Protein AF-A0AAW8UQE6-F1 (afdb_monomer)

Mean predicted aligned error: 8.72 Å

Radius of gyration: 17.87 Å; Cα contacts (8 Å, |Δi|>4): 117; chains: 1; bounding box: 33×36×48 Å

Foldseek 3Di:
DDPDDDDDDDDDPPPCPVVLADQDWPPDKDWDKDKDWDWDQDPVRDIDIFIKIKIFIATRHPRDGPDMFIDSDPDVVRVVVD

pLDDT: mean 83.44, std 10.79, range [52.47, 93.44]

Organism: Enterococcus casseliflavus (NCBI:txid37734)

Secondary structure (DSSP, 8-state):
--------S-PPP-SSTT----SSTTS-EEE--EEEEEEEE-TTS-EEEEEEEEEEEEETTT--EEEEEEESS--HHHHHT-

Structure (mmCIF, N/CA/C/O backbone):
data_AF-A0AAW8UQE6-F1
#
_entry.id   AF-A0AAW8UQE6-F1
#
loop_
_atom_site.group_PDB
_atom_site.id
_atom_site.type_symbol
_atom_site.label_atom_id
_atom_site.label_alt_id
_atom_site.label_comp_id
_atom_site.label_asym_id
_atom_site.label_entity_id
_atom_site.label_seq_id
_atom_site.pdbx_PDB_ins_code
_atom_site.Cartn_x
_atom_site.Cartn_y
_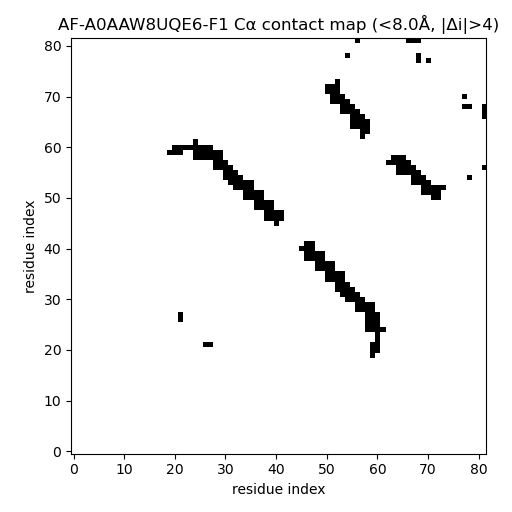atom_site.Cartn_z
_atom_site.occup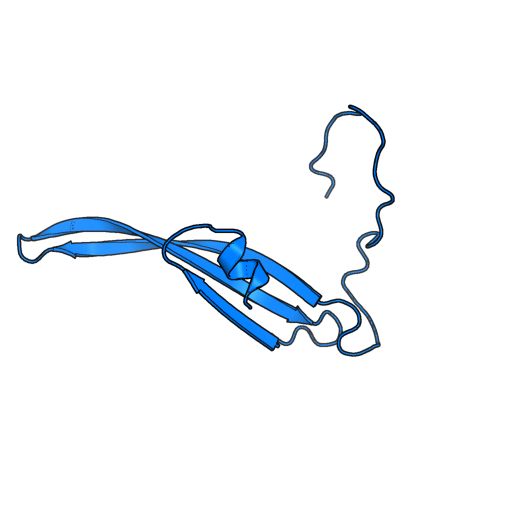ancy
_atom_site.B_iso_or_equiv
_atom_site.auth_seq_id
_atom_site.auth_comp_id
_atom_site.auth_asym_id
_atom_site.auth_atom_id
_atom_site.pdbx_PDB_model_num
ATOM 1 N N . TYR A 1 1 ? -6.390 9.797 -16.097 1.00 54.94 1 TYR A N 1
ATOM 2 C CA . TYR A 1 1 ? -6.686 10.456 -14.827 1.00 54.94 1 TYR A CA 1
ATOM 3 C C . TYR A 1 1 ? -5.515 11.358 -14.483 1.00 54.94 1 TYR A C 1
ATOM 5 O O . TYR A 1 1 ? -4.386 10.882 -14.495 1.00 54.94 1 TYR A O 1
ATOM 13 N N . ASN A 1 2 ? -5.765 12.652 -14.309 1.00 52.47 2 ASN A N 1
ATOM 14 C CA . ASN A 1 2 ? -4.794 13.629 -13.825 1.00 52.47 2 ASN A CA 1
ATOM 15 C C . ASN A 1 2 ? -5.507 14.391 -12.703 1.00 52.47 2 ASN A C 1
ATOM 17 O O . ASN A 1 2 ? -6.419 15.162 -12.988 1.00 52.47 2 ASN A O 1
ATOM 21 N N . SER A 1 3 ? -5.175 14.091 -11.448 1.00 60.72 3 SER A N 1
ATOM 22 C CA . SER A 1 3 ? -5.810 14.695 -10.268 1.00 60.72 3 SER A CA 1
ATOM 23 C C . SER A 1 3 ? -5.263 16.086 -9.939 1.00 60.72 3 SER A C 1
ATOM 25 O O . SER A 1 3 ? -5.809 16.768 -9.075 1.00 60.72 3 SER A O 1
ATOM 27 N N . TYR A 1 4 ? -4.200 16.528 -10.616 1.00 65.62 4 TYR A N 1
ATOM 28 C CA . TYR A 1 4 ? -3.501 17.76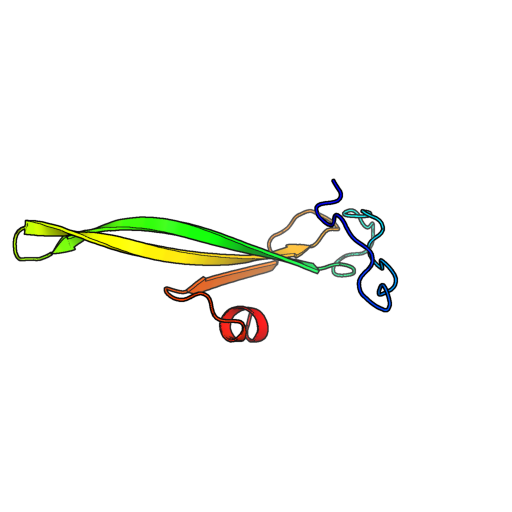7 -10.300 1.00 65.62 4 TYR A CA 1
ATOM 29 C C . TYR A 1 4 ? -3.931 18.913 -11.229 1.00 65.62 4 TYR A C 1
ATOM 31 O O . TYR A 1 4 ? -3.894 18.793 -12.454 1.00 65.62 4 TYR A O 1
ATOM 39 N N . ARG A 1 5 ? -4.366 20.029 -10.627 1.00 58.28 5 ARG A N 1
ATOM 40 C CA . ARG A 1 5 ? -5.086 21.142 -11.280 1.00 58.28 5 ARG A CA 1
ATOM 41 C C . ARG A 1 5 ? -4.320 22.477 -11.311 1.00 58.28 5 ARG A C 1
ATOM 43 O O . ARG A 1 5 ? -4.935 23.522 -11.479 1.00 58.28 5 ARG A O 1
ATOM 50 N N . GLY A 1 6 ? -2.998 22.476 -11.147 1.00 68.38 6 GLY A N 1
ATOM 51 C CA . GLY A 1 6 ? -2.206 23.714 -11.119 1.00 68.38 6 GLY A CA 1
ATOM 52 C C . GLY A 1 6 ? -0.768 23.515 -11.579 1.00 68.38 6 GLY A C 1
ATOM 53 O O . GLY A 1 6 ? -0.376 22.410 -11.921 1.00 68.38 6 GLY A O 1
ATOM 54 N N . LYS A 1 7 ? 0.026 24.586 -11.616 1.00 62.38 7 LYS A N 1
ATOM 55 C CA . LYS A 1 7 ? 1.473 24.530 -11.865 1.00 62.38 7 LYS A CA 1
ATOM 56 C C . LYS A 1 7 ? 2.155 25.354 -10.777 1.00 62.38 7 LYS A C 1
ATOM 58 O O . LYS A 1 7 ? 2.461 26.521 -10.983 1.00 62.38 7 LYS A O 1
ATOM 63 N N . VAL A 1 8 ? 2.312 24.772 -9.590 1.00 60.78 8 VAL A N 1
ATOM 64 C CA . VAL A 1 8 ? 3.085 25.388 -8.501 1.00 60.78 8 VAL A CA 1
ATOM 65 C C . VAL A 1 8 ? 4.425 24.652 -8.427 1.00 60.78 8 VAL A C 1
ATOM 67 O O . VAL A 1 8 ? 4.485 23.530 -7.936 1.00 60.78 8 VAL A O 1
ATOM 70 N N . GLY A 1 9 ? 5.487 25.261 -8.970 1.00 70.44 9 GLY A N 1
ATOM 71 C CA . GLY A 1 9 ? 6.869 24.760 -8.889 1.00 70.44 9 GLY A CA 1
ATOM 72 C C . GLY A 1 9 ? 7.352 23.851 -10.035 1.00 70.44 9 GLY A C 1
ATOM 73 O O . GLY A 1 9 ? 6.700 23.694 -11.071 1.00 70.44 9 GLY A O 1
ATOM 74 N N . THR A 1 10 ? 8.549 23.277 -9.855 1.00 74.44 10 THR A N 1
ATOM 75 C CA . THR A 1 10 ? 9.200 22.361 -10.809 1.00 74.44 10 THR A CA 1
ATOM 76 C C . THR A 1 10 ? 8.492 21.009 -10.816 1.00 74.44 10 THR A C 1
ATOM 78 O O . THR A 1 10 ? 8.529 20.267 -9.838 1.00 74.44 10 THR A O 1
ATOM 81 N N . VAL A 1 11 ? 7.868 20.662 -11.941 1.00 72.69 11 VAL A N 1
ATOM 82 C CA . VAL A 1 11 ? 7.198 19.368 -12.119 1.00 72.69 11 VAL A CA 1
ATOM 83 C C . VAL A 1 11 ? 8.254 18.278 -12.303 1.00 72.69 11 VAL A C 1
ATOM 85 O O . VAL A 1 11 ? 9.007 18.291 -13.279 1.00 72.69 11 VAL A O 1
ATOM 88 N N . ALA A 1 12 ? 8.312 17.320 -11.376 1.00 76.44 12 ALA A N 1
ATOM 89 C CA . ALA A 1 12 ? 9.160 16.141 -11.523 1.00 76.44 12 ALA A CA 1
ATOM 90 C C . ALA A 1 12 ? 8.790 15.369 -12.803 1.00 76.44 12 ALA A C 1
ATOM 92 O O . ALA A 1 12 ? 7.614 15.243 -13.155 1.00 76.44 12 ALA A O 1
ATOM 93 N N . 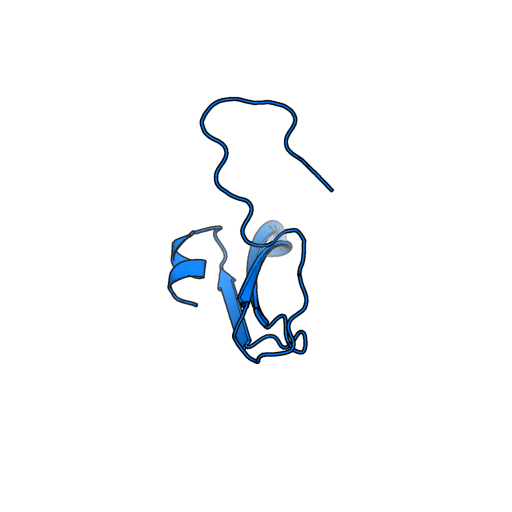LYS A 1 13 ? 9.793 14.829 -13.508 1.00 78.50 13 LYS A N 1
ATOM 94 C CA . LYS A 1 13 ? 9.552 14.027 -14.717 1.00 78.50 13 LYS A CA 1
ATOM 95 C C . LYS A 1 13 ? 8.662 12.834 -14.360 1.00 78.50 13 LYS A C 1
ATOM 97 O O . LYS A 1 13 ? 9.027 12.026 -13.508 1.00 78.50 13 LYS A O 1
ATOM 102 N N . ASN A 1 14 ? 7.522 12.703 -15.035 1.00 79.75 14 ASN A N 1
ATOM 103 C CA . ASN A 1 14 ? 6.639 11.550 -14.886 1.00 79.75 14 ASN A CA 1
ATOM 104 C C . ASN A 1 14 ? 7.384 10.293 -15.353 1.00 79.75 14 ASN A C 1
ATOM 106 O O . ASN A 1 14 ? 7.530 10.080 -16.545 1.00 79.75 14 ASN A O 1
ATOM 110 N N . ARG A 1 15 ? 7.898 9.462 -14.446 1.00 79.56 15 ARG A N 1
ATOM 111 C CA . ARG A 1 15 ? 8.676 8.272 -14.839 1.00 79.56 15 ARG A CA 1
ATOM 112 C C . ARG A 1 15 ? 7.784 7.148 -15.373 1.00 79.56 15 ARG A C 1
ATOM 114 O O . ARG A 1 15 ? 8.179 6.426 -16.290 1.00 79.56 15 ARG A O 1
ATOM 121 N N . ILE A 1 16 ? 6.559 7.042 -14.859 1.00 80.31 16 ILE A N 1
ATOM 122 C CA . ILE A 1 16 ? 5.650 5.933 -15.167 1.00 80.31 16 ILE A CA 1
ATOM 123 C C . ILE A 1 16 ? 4.926 6.138 -16.502 1.00 80.31 16 ILE A C 1
ATOM 125 O O . ILE A 1 16 ? 4.733 5.166 -17.224 1.00 80.31 16 ILE A O 1
ATOM 129 N N . HIS A 1 17 ? 4.550 7.367 -16.877 1.00 84.75 17 HIS A N 1
ATOM 130 C CA . HIS A 1 17 ? 3.768 7.657 -18.096 1.00 84.75 17 HIS A CA 1
ATOM 131 C C . HIS A 1 17 ? 2.521 6.761 -18.249 1.00 84.75 17 HIS A C 1
ATOM 133 O O . HIS A 1 17 ? 2.154 6.382 -19.357 1.00 84.75 17 HIS A O 1
ATOM 139 N N . ARG A 1 18 ? 1.886 6.382 -17.129 1.00 81.88 18 ARG A N 1
ATOM 140 C CA . ARG A 1 18 ? 0.763 5.422 -17.087 1.00 81.88 18 ARG A CA 1
ATOM 141 C C . ARG A 1 18 ? 1.082 4.042 -17.696 1.00 81.88 18 ARG A C 1
ATOM 143 O O . ARG A 1 18 ? 0.172 3.311 -18.068 1.00 81.88 18 ARG A O 1
ATOM 150 N N . ARG A 1 19 ? 2.364 3.667 -17.781 1.00 86.25 19 ARG A N 1
ATOM 151 C CA . ARG A 1 19 ? 2.822 2.329 -18.178 1.00 86.25 19 ARG A CA 1
ATOM 152 C C . ARG A 1 19 ? 2.840 1.406 -16.963 1.00 86.25 19 ARG A C 1
ATOM 154 O O . ARG A 1 19 ? 3.907 1.154 -16.397 1.00 86.25 19 ARG A O 1
ATOM 161 N N . PHE A 1 20 ? 1.658 0.928 -16.592 1.00 83.81 20 PHE A N 1
ATOM 162 C CA . PHE A 1 20 ? 1.430 0.008 -15.470 1.00 83.81 20 PHE A CA 1
ATOM 163 C C . PHE A 1 20 ? 1.689 -1.460 -15.808 1.00 83.81 20 PHE A C 1
ATOM 165 O O . PHE A 1 20 ? 1.455 -2.323 -14.985 1.00 83.81 20 PHE A O 1
ATOM 172 N N . TYR A 1 21 ? 2.166 -1.740 -17.017 1.00 86.94 21 TYR A N 1
ATOM 173 C CA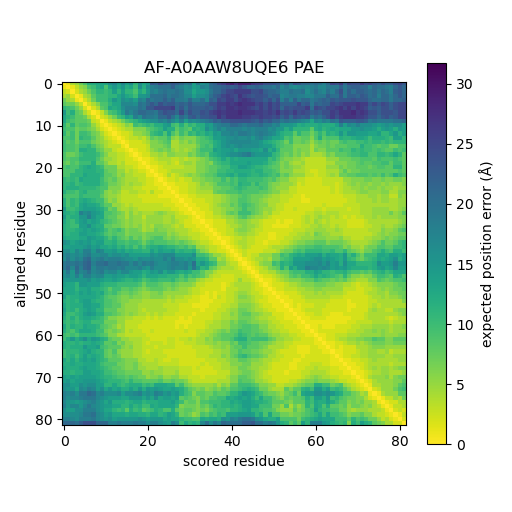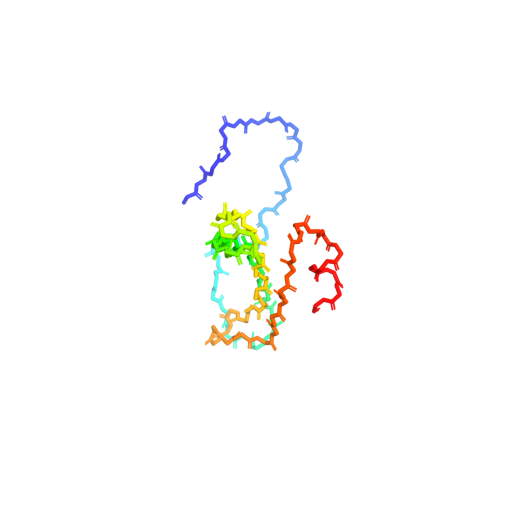 . TYR A 1 21 ? 2.568 -3.072 -17.439 1.00 86.94 21 TYR A CA 1
ATOM 174 C C . TYR A 1 21 ? 4.064 -3.082 -17.764 1.00 86.94 21 TYR A C 1
ATOM 176 O O . TYR A 1 21 ? 4.650 -2.057 -18.165 1.00 86.94 21 TYR A O 1
ATOM 184 N N . THR A 1 22 ? 4.696 -4.228 -17.554 1.00 87.38 22 THR A N 1
ATOM 185 C CA . THR A 1 22 ? 6.062 -4.520 -17.981 1.00 87.38 22 THR A CA 1
ATOM 186 C C . THR A 1 22 ? 6.186 -5.996 -18.345 1.00 87.38 22 THR A C 1
ATOM 188 O O . THR A 1 22 ? 5.445 -6.811 -17.829 1.00 87.38 22 THR A O 1
ATOM 191 N N . ASN A 1 23 ? 7.124 -6.333 -19.229 1.00 89.81 23 ASN A N 1
ATOM 192 C CA . ASN A 1 23 ? 7.469 -7.717 -19.567 1.00 89.81 23 ASN A CA 1
ATOM 193 C C . ASN A 1 23 ? 8.643 -8.252 -18.726 1.00 89.81 23 ASN A C 1
ATOM 195 O O . ASN A 1 23 ? 9.114 -9.357 -18.972 1.00 89.81 23 ASN A O 1
ATOM 199 N N . ILE A 1 24 ? 9.169 -7.450 -17.795 1.00 91.50 24 ILE A N 1
ATOM 200 C CA . ILE A 1 24 ? 10.318 -7.805 -16.961 1.00 91.50 24 ILE A CA 1
ATOM 201 C C . ILE A 1 24 ? 9.839 -7.912 -15.516 1.00 91.50 24 ILE A C 1
ATOM 203 O O . ILE A 1 24 ? 9.401 -6.914 -14.939 1.00 91.50 24 ILE A O 1
ATOM 207 N N . CYS A 1 25 ? 9.960 -9.114 -14.954 1.00 89.44 25 CYS A N 1
ATOM 208 C CA . CYS A 1 25 ? 9.653 -9.414 -13.558 1.00 89.44 25 CYS A CA 1
ATOM 209 C C . CYS A 1 25 ? 10.397 -8.461 -12.604 1.00 89.44 25 CYS A C 1
ATOM 211 O O . CYS A 1 25 ? 11.561 -8.122 -12.840 1.00 89.44 25 CYS A O 1
ATOM 213 N N . HIS A 1 26 ? 9.708 -7.995 -11.561 1.00 88.31 26 HIS A N 1
ATOM 214 C CA . HIS A 1 26 ? 10.192 -7.070 -10.527 1.00 88.31 26 HIS A CA 1
ATOM 215 C C . HIS A 1 26 ? 10.715 -5.711 -11.034 1.00 88.31 26 HIS A C 1
ATOM 217 O O . HIS A 1 26 ? 11.313 -4.948 -10.275 1.00 88.31 26 HIS A O 1
ATOM 223 N N . GLN A 1 27 ? 10.495 -5.349 -12.304 1.00 90.88 27 GLN A N 1
ATOM 224 C CA . GLN A 1 27 ? 10.970 -4.064 -12.829 1.00 90.88 27 GLN A CA 1
ATOM 225 C C . GLN A 1 27 ? 10.190 -2.879 -12.244 1.00 90.88 27 GLN A C 1
ATOM 227 O O . GLN A 1 27 ? 10.712 -1.764 -12.145 1.00 90.88 27 GLN A O 1
ATOM 232 N N . LYS A 1 28 ? 8.914 -3.090 -11.920 1.00 91.56 28 LYS A N 1
ATOM 233 C CA . LYS A 1 28 ? 8.033 -2.054 -11.389 1.00 91.56 28 LYS A CA 1
ATOM 234 C C . LYS A 1 28 ? 7.164 -2.665 -10.306 1.00 91.56 28 LYS A C 1
ATOM 236 O O . LYS A 1 28 ? 6.209 -3.371 -10.610 1.00 91.56 28 LYS A O 1
ATOM 241 N N . ILE A 1 29 ? 7.493 -2.331 -9.068 1.00 91.31 29 ILE A N 1
ATOM 242 C CA . ILE A 1 29 ? 6.694 -2.690 -7.906 1.00 91.31 29 ILE A CA 1
ATOM 243 C C . ILE A 1 29 ? 5.887 -1.460 -7.512 1.00 91.31 29 ILE A C 1
ATOM 245 O O . ILE A 1 29 ? 6.416 -0.345 -7.464 1.00 91.31 29 ILE A O 1
ATOM 249 N N . THR A 1 30 ? 4.599 -1.658 -7.279 1.00 89.75 30 THR A N 1
ATOM 250 C CA . THR A 1 30 ? 3.701 -0.622 -6.779 1.00 89.75 30 THR A CA 1
ATOM 251 C C . THR A 1 30 ? 3.204 -1.000 -5.399 1.00 89.75 30 THR A C 1
ATOM 253 O O . THR A 1 30 ? 3.064 -2.176 -5.083 1.00 89.75 30 THR A O 1
ATOM 256 N N . THR A 1 31 ? 2.892 0.011 -4.601 1.00 90.44 31 THR A N 1
ATOM 257 C CA . THR A 1 31 ? 2.152 -0.150 -3.354 1.00 90.44 31 THR A CA 1
ATOM 258 C C . THR A 1 31 ? 1.001 0.845 -3.327 1.00 90.44 31 THR A C 1
ATOM 260 O O . THR A 1 31 ? 1.099 1.911 -3.945 1.00 90.44 31 THR A O 1
ATOM 263 N N . ASP A 1 32 ? -0.100 0.472 -2.687 1.00 87.62 32 ASP A N 1
ATOM 264 C CA . ASP A 1 32 ? -1.272 1.327 -2.502 1.00 87.62 32 ASP A CA 1
ATOM 265 C C . ASP A 1 32 ? -1.810 1.169 -1.079 1.00 87.62 32 ASP A C 1
ATOM 267 O O . ASP A 1 32 ? -1.938 0.054 -0.591 1.00 87.62 32 ASP A O 1
ATOM 271 N N . THR A 1 33 ? -2.153 2.266 -0.410 1.00 87.56 33 THR A N 1
ATOM 272 C CA . THR A 1 33 ? -2.639 2.215 0.976 1.00 87.56 33 THR A CA 1
ATOM 273 C C . THR A 1 33 ? -4.162 2.190 0.999 1.00 87.56 33 THR A C 1
ATOM 275 O O . THR A 1 33 ? -4.819 3.204 0.756 1.00 87.56 33 THR A O 1
ATOM 278 N N . THR A 1 34 ? -4.742 1.043 1.357 1.00 89.94 34 THR A N 1
ATOM 279 C CA . THR A 1 34 ? -6.197 0.871 1.493 1.00 89.94 34 THR A CA 1
ATOM 280 C C . THR A 1 34 ? -6.633 0.977 2.960 1.00 89.94 34 THR A C 1
ATOM 282 O O . THR A 1 34 ? -6.208 0.178 3.790 1.00 89.94 34 THR A O 1
ATOM 285 N N . GLU A 1 35 ? -7.509 1.938 3.293 1.00 92.69 35 GLU A N 1
ATOM 286 C CA . GLU A 1 35 ? -8.138 2.058 4.625 1.00 92.69 35 GLU A CA 1
ATOM 287 C C . GLU A 1 35 ? -9.423 1.212 4.699 1.00 92.69 35 GLU A C 1
ATOM 289 O O . GLU A 1 35 ? -10.402 1.483 4.003 1.00 92.69 35 GLU A O 1
ATOM 294 N N . PHE A 1 36 ? -9.458 0.245 5.612 1.00 92.19 36 PHE A N 1
ATOM 295 C CA . PHE A 1 36 ? -10.647 -0.492 6.027 1.00 92.19 36 PHE A CA 1
ATOM 296 C C . PHE A 1 36 ? -11.176 0.048 7.356 1.00 92.19 36 PHE A C 1
ATOM 298 O O . PHE A 1 36 ? -10.418 0.322 8.288 1.00 92.19 36 PHE A O 1
ATOM 305 N N . LYS A 1 37 ? -12.499 0.159 7.473 1.00 92.69 37 LYS A N 1
ATOM 306 C CA . LYS A 1 37 ? -13.182 0.493 8.729 1.00 92.69 37 LYS A CA 1
ATOM 307 C C . LYS A 1 37 ? -13.903 -0.744 9.234 1.00 92.69 37 LYS A C 1
ATOM 309 O O . LYS A 1 37 ? -14.634 -1.369 8.471 1.00 92.69 37 LYS A O 1
ATOM 314 N N . TYR A 1 38 ? -13.713 -1.075 10.504 1.00 90.81 38 TYR A N 1
ATOM 315 C CA . TYR A 1 38 ? -14.399 -2.191 11.146 1.00 90.81 38 TYR A CA 1
ATOM 316 C C . TYR A 1 38 ? -14.980 -1.764 12.490 1.00 90.81 38 TYR A C 1
ATOM 318 O O . TYR A 1 38 ? -14.558 -0.768 13.080 1.00 90.81 38 TYR A O 1
ATOM 326 N N . TYR A 1 39 ? -15.984 -2.502 12.948 1.00 92.69 39 TYR A N 1
ATOM 327 C CA . TYR A 1 39 ? -16.682 -2.233 14.196 1.00 92.69 39 TYR A CA 1
ATOM 328 C C . TYR A 1 39 ? -16.438 -3.390 15.155 1.00 92.69 39 TYR A C 1
ATOM 330 O O . TYR A 1 39 ? -16.599 -4.549 14.784 1.00 92.69 39 TYR A O 1
ATOM 338 N N . GLU A 1 40 ? -16.048 -3.067 16.380 1.00 91.25 40 GLU A N 1
ATOM 339 C CA . GLU A 1 40 ? -15.807 -4.034 17.445 1.00 91.25 40 GLU A CA 1
ATOM 340 C C . GLU A 1 40 ? -16.706 -3.696 18.635 1.00 91.25 40 GLU A C 1
ATOM 342 O O . GLU A 1 40 ? -16.896 -2.522 18.958 1.00 91.25 40 GLU A O 1
ATOM 347 N N . VAL A 1 41 ? -17.287 -4.713 19.268 1.00 91.00 41 VAL A N 1
ATOM 348 C CA . VAL A 1 41 ? -18.119 -4.542 20.463 1.00 91.00 41 VAL A CA 1
ATOM 349 C C . VAL A 1 41 ? -17.232 -4.742 21.686 1.00 91.00 41 VAL A C 1
ATOM 351 O O . VAL A 1 41 ? -16.632 -5.802 21.841 1.00 91.00 41 VAL A O 1
ATOM 354 N N . ASP A 1 42 ? -17.129 -3.726 22.541 1.00 85.06 42 ASP A N 1
ATOM 355 C CA . ASP A 1 42 ? -16.396 -3.845 23.804 1.00 85.06 42 ASP A CA 1
ATOM 356 C C . ASP A 1 42 ? -17.140 -4.788 24.770 1.00 85.06 42 ASP A C 1
ATOM 358 O O . ASP A 1 42 ? -18.345 -5.006 24.657 1.00 85.06 42 ASP A O 1
ATOM 362 N N . THR A 1 43 ? -16.441 -5.286 25.785 1.00 84.69 43 THR A N 1
ATOM 363 C CA . THR A 1 43 ? -16.977 -6.085 26.905 1.00 84.69 43 THR A CA 1
ATOM 364 C C . THR A 1 43 ? -18.172 -5.442 27.622 1.00 84.69 43 THR A C 1
ATOM 366 O O . THR A 1 43 ? -18.954 -6.131 28.270 1.00 84.69 43 THR A O 1
ATOM 369 N N . THR A 1 44 ? -18.346 -4.127 27.472 1.00 87.31 44 THR A N 1
ATOM 370 C CA . THR A 1 44 ? -19.459 -3.329 28.009 1.00 87.31 44 THR A CA 1
ATOM 371 C C . THR A 1 44 ? -20.648 -3.182 27.046 1.00 87.31 44 THR A C 1
ATOM 373 O O . THR A 1 44 ? -21.620 -2.507 27.377 1.00 87.31 44 THR A O 1
ATOM 376 N N . GLY A 1 45 ? -20.593 -3.788 25.854 1.00 88.56 45 GLY A N 1
ATOM 377 C CA . GLY A 1 45 ? -21.644 -3.730 24.830 1.00 88.56 45 GLY A CA 1
ATOM 378 C C . GLY A 1 45 ? -21.594 -2.497 23.917 1.00 88.56 45 GLY A C 1
ATOM 379 O O . GLY A 1 45 ? -22.471 -2.319 23.074 1.00 88.56 45 GLY A O 1
ATOM 380 N N . VAL A 1 46 ? -20.579 -1.639 24.053 1.00 91.44 46 VAL A N 1
ATOM 381 C CA . VAL A 1 46 ? -20.421 -0.430 23.229 1.00 91.44 46 VAL A CA 1
ATOM 382 C C . VAL A 1 46 ? -19.724 -0.762 21.909 1.00 91.44 46 VAL A C 1
ATOM 384 O O . VAL A 1 46 ? -18.623 -1.311 21.907 1.00 91.44 46 VAL A O 1
ATOM 387 N N . VAL A 1 47 ? -20.325 -0.370 20.782 1.00 90.19 47 VAL A N 1
ATOM 388 C CA . VAL A 1 47 ? -19.722 -0.502 19.445 1.00 90.19 47 VAL A CA 1
ATOM 389 C C . VAL A 1 47 ? -18.682 0.599 19.233 1.00 90.19 47 VAL A C 1
ATOM 391 O O . VAL A 1 47 ? -19.005 1.787 19.250 1.00 90.19 47 VAL A O 1
ATOM 394 N N . ARG A 1 48 ? -17.430 0.215 18.987 1.00 90.12 48 ARG A N 1
ATOM 395 C CA . ARG A 1 48 ? -16.333 1.124 18.643 1.00 90.12 48 ARG A CA 1
ATOM 396 C C . ARG A 1 48 ? -15.903 0.913 17.202 1.00 90.12 48 ARG A C 1
ATOM 398 O O . ARG A 1 48 ? -15.671 -0.209 16.763 1.00 90.12 48 ARG A O 1
ATOM 405 N N . GLN A 1 49 ? -15.764 2.014 16.472 1.00 91.50 49 GLN A N 1
ATOM 406 C CA . GLN A 1 49 ? -15.202 1.998 15.129 1.00 91.50 49 GLN A CA 1
ATOM 407 C C . GLN A 1 49 ? -13.675 2.016 15.209 1.00 91.50 49 GLN A C 1
ATOM 409 O O . GLN A 1 49 ? -13.091 2.895 15.845 1.00 91.50 49 GLN A O 1
ATOM 414 N N . LYS A 1 50 ? -13.035 1.089 14.507 1.00 91.19 50 LYS A N 1
ATOM 41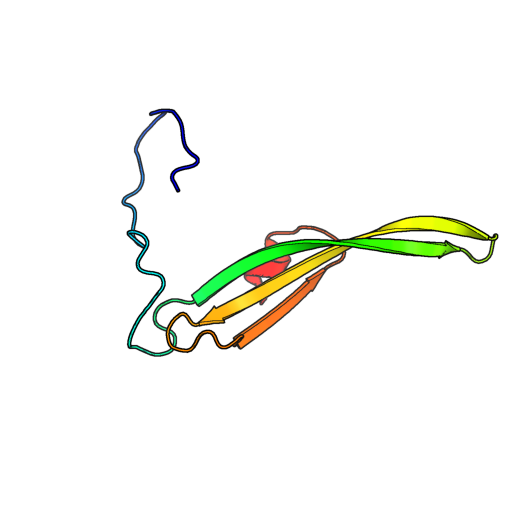5 C CA . LYS A 1 50 ? -11.589 1.013 14.325 1.00 91.19 50 LYS A CA 1
ATOM 416 C C . LYS A 1 50 ? -11.231 1.081 12.844 1.00 91.19 50 LYS A C 1
ATOM 418 O O . LYS A 1 50 ? -12.084 0.950 11.961 1.00 91.19 50 LYS A O 1
ATOM 423 N N . LYS A 1 51 ? -9.956 1.353 12.586 1.00 91.69 51 LYS A N 1
ATOM 424 C CA . LYS A 1 51 ? -9.387 1.465 11.245 1.00 91.69 51 LYS A CA 1
ATOM 425 C C . LYS A 1 51 ? -8.240 0.482 11.083 1.00 91.69 51 LYS A C 1
ATOM 427 O O . LYS A 1 51 ? -7.521 0.209 12.040 1.00 91.69 51 LYS A O 1
ATOM 432 N N . LEU A 1 52 ? -8.088 -0.019 9.869 1.00 91.38 52 LEU A N 1
ATOM 433 C CA . LEU A 1 52 ? -7.012 -0.899 9.450 1.00 91.38 52 LEU A CA 1
ATOM 434 C C . LEU A 1 52 ? -6.498 -0.409 8.100 1.00 91.38 52 LEU A C 1
ATOM 436 O O . LEU A 1 52 ? -7.286 -0.018 7.247 1.00 91.38 52 LEU A O 1
ATOM 440 N N . TYR A 1 53 ? -5.194 -0.431 7.905 1.00 91.25 53 TYR A N 1
ATOM 441 C CA . TYR A 1 53 ? -4.528 -0.012 6.683 1.00 91.25 53 TYR A CA 1
ATOM 442 C C . TYR A 1 53 ? -3.824 -1.222 6.086 1.00 91.25 53 TYR A C 1
ATOM 444 O O . TYR A 1 53 ? -3.111 -1.922 6.805 1.00 91.25 53 TYR A O 1
ATOM 452 N N . LEU A 1 54 ? -4.067 -1.482 4.805 1.00 90.06 54 LEU A N 1
ATOM 453 C CA . LEU A 1 54 ? -3.420 -2.533 4.029 1.00 90.06 54 LEU A CA 1
ATOM 454 C C . LEU A 1 54 ? -2.550 -1.896 2.954 1.00 90.06 54 LEU A C 1
ATOM 456 O O . LEU A 1 54 ? -3.059 -1.126 2.140 1.00 90.06 54 LEU A O 1
ATOM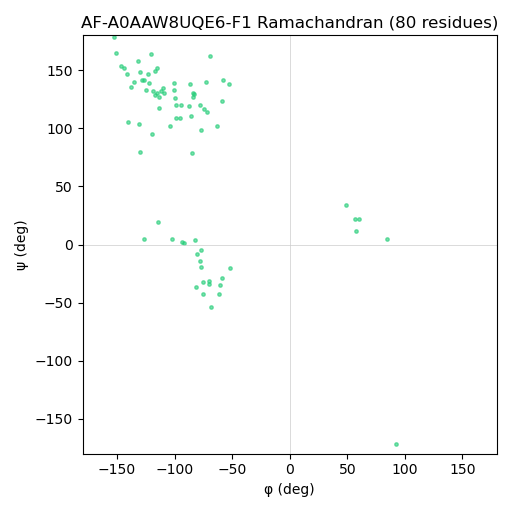 460 N N . ASP A 1 55 ? -1.288 -2.298 2.926 1.00 91.69 55 ASP A N 1
ATOM 461 C CA . ASP A 1 55 ? -0.299 -1.892 1.937 1.00 91.69 55 ASP A CA 1
ATOM 462 C C . ASP A 1 55 ? 0.197 -3.150 1.199 1.00 91.69 55 ASP A C 1
ATOM 464 O O . ASP A 1 55 ? 1.064 -3.860 1.716 1.00 91.69 55 ASP A O 1
ATOM 468 N N . PRO A 1 56 ? -0.366 -3.509 0.031 1.00 92.62 56 PRO A N 1
ATOM 469 C CA . PRO A 1 56 ? 0.120 -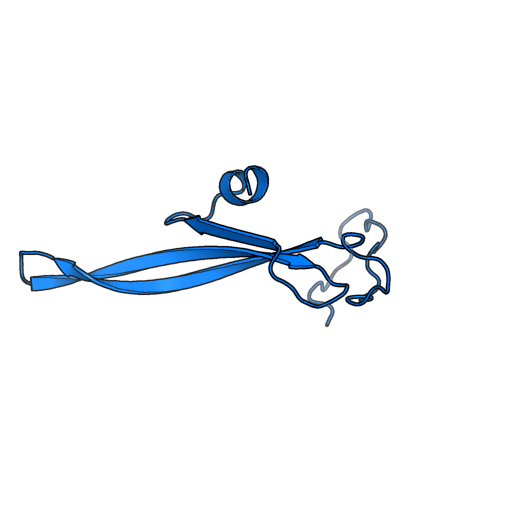4.611 -0.781 1.00 92.62 56 PRO A CA 1
ATOM 470 C C . PRO A 1 56 ? 1.235 -4.137 -1.720 1.00 92.62 56 PRO A C 1
ATOM 472 O O . PRO A 1 56 ? 1.123 -3.087 -2.348 1.00 92.62 56 PRO A O 1
ATOM 475 N N . PHE A 1 57 ? 2.289 -4.930 -1.867 1.00 92.25 57 PHE A N 1
ATOM 476 C CA . PHE A 1 57 ? 3.366 -4.718 -2.830 1.00 92.25 57 PHE A CA 1
ATOM 477 C C . PHE A 1 57 ? 3.120 -5.601 -4.047 1.00 92.25 57 PHE A C 1
ATOM 479 O O . PHE A 1 57 ? 3.239 -6.820 -3.971 1.00 92.25 57 PHE A O 1
ATOM 486 N N . MET A 1 58 ? 2.752 -4.988 -5.167 1.00 93.44 58 MET A N 1
ATOM 487 C CA . MET A 1 58 ? 2.354 -5.684 -6.388 1.00 93.44 58 MET A CA 1
ATOM 488 C C . MET A 1 58 ? 3.396 -5.514 -7.492 1.00 93.44 58 MET A C 1
ATOM 490 O O . MET A 1 58 ? 3.830 -4.390 -7.762 1.00 93.44 58 MET A O 1
ATOM 494 N N . ASP A 1 59 ? 3.736 -6.604 -8.182 1.00 92.25 59 ASP A N 1
ATOM 495 C CA . ASP A 1 59 ? 4.521 -6.562 -9.417 1.00 92.25 59 ASP A CA 1
ATOM 496 C C . ASP A 1 59 ? 3.628 -6.301 -10.640 1.00 92.25 59 ASP A C 1
ATOM 498 O O . ASP A 1 59 ? 2.629 -6.975 -10.884 1.00 92.25 59 ASP A O 1
ATOM 502 N N . PHE A 1 60 ? 4.011 -5.333 -11.468 1.00 91.56 60 PHE A N 1
ATOM 503 C CA . PHE A 1 60 ? 3.326 -5.011 -12.721 1.00 91.56 60 PHE A CA 1
ATOM 504 C C . PHE A 1 60 ? 3.603 -5.974 -13.880 1.00 91.56 60 PHE A C 1
ATOM 506 O O . PHE A 1 60 ? 3.009 -5.801 -14.948 1.00 91.56 60 PHE A O 1
ATOM 513 N N . TYR A 1 61 ? 4.487 -6.957 -13.709 1.00 90.38 61 TYR A N 1
ATOM 514 C CA . TYR A 1 61 ? 4.687 -8.009 -14.707 1.00 90.38 61 TYR A CA 1
ATOM 515 C C . TYR A 1 61 ? 3.476 -8.946 -14.816 1.00 90.38 61 TYR A C 1
ATOM 517 O O . TYR A 1 61 ? 2.921 -9.132 -15.897 1.00 90.38 61 TYR A O 1
ATOM 525 N N . ASN A 1 62 ? 3.043 -9.504 -13.688 1.00 91.31 62 ASN A N 1
ATOM 526 C CA . ASN A 1 62 ? 1.998 -10.529 -13.605 1.00 91.31 62 ASN A CA 1
ATOM 527 C C . ASN A 1 62 ? 0.865 -10.167 -12.625 1.00 91.31 62 ASN A C 1
ATOM 529 O O . ASN A 1 62 ? -0.022 -10.987 -12.405 1.00 91.31 62 ASN A O 1
ATOM 533 N N . SER A 1 63 ? 0.883 -8.958 -12.047 1.00 90.25 63 SER A N 1
ATOM 534 C CA . SER A 1 63 ? -0.060 -8.516 -11.006 1.00 90.25 63 SER A CA 1
ATOM 535 C C . SER A 1 63 ? -0.024 -9.363 -9.729 1.00 90.25 63 SER A C 1
ATOM 537 O O . SER A 1 63 ? -0.984 -9.366 -8.960 1.00 90.25 63 SER A O 1
ATOM 539 N N . GLU A 1 64 ? 1.080 -10.067 -9.486 1.00 93.12 64 GLU A N 1
ATOM 540 C CA . GLU A 1 64 ? 1.292 -10.827 -8.260 1.00 93.12 64 GLU A CA 1
ATOM 541 C C . GLU A 1 64 ? 1.556 -9.892 -7.079 1.00 93.12 64 GLU A C 1
ATOM 543 O O . GLU A 1 64 ? 2.268 -8.892 -7.199 1.00 93.12 64 GLU A O 1
ATOM 548 N N . ILE A 1 65 ? 0.979 -10.231 -5.926 1.00 92.00 65 ILE A N 1
ATOM 549 C CA . ILE A 1 65 ? 1.290 -9.573 -4.660 1.00 92.00 65 ILE A CA 1
ATOM 550 C C . ILE A 1 65 ? 2.520 -10.260 -4.068 1.00 92.00 65 ILE A C 1
ATOM 552 O O . ILE A 1 65 ? 2.437 -11.405 -3.632 1.00 92.00 65 ILE A O 1
ATOM 556 N N . LEU A 1 66 ? 3.646 -9.552 -4.050 1.00 91.69 66 LEU A N 1
ATOM 557 C CA . LEU A 1 66 ? 4.924 -10.036 -3.527 1.00 91.69 66 LEU A CA 1
ATOM 558 C C . LEU A 1 66 ? 4.942 -10.046 -1.994 1.00 91.69 66 LEU A C 1
ATOM 560 O O . LEU A 1 66 ? 5.425 -10.989 -1.373 1.00 91.69 66 LEU A O 1
ATOM 564 N N . SER A 1 67 ? 4.408 -8.993 -1.379 1.00 92.12 67 SER A N 1
ATOM 565 C CA . SER A 1 67 ? 4.268 -8.868 0.072 1.00 92.12 67 SER A CA 1
ATOM 566 C C . SER A 1 67 ? 3.062 -7.996 0.403 1.00 92.12 67 SER A C 1
ATOM 568 O O . SER A 1 67 ? 2.506 -7.308 -0.454 1.00 92.12 67 SER A O 1
ATOM 570 N N . TYR A 1 68 ? 2.610 -8.041 1.650 1.00 90.75 68 TYR A N 1
ATOM 571 C CA . TYR A 1 68 ? 1.585 -7.134 2.142 1.00 90.75 68 TYR A CA 1
ATOM 572 C C . TYR A 1 68 ? 1.862 -6.781 3.592 1.00 90.75 68 TYR A C 1
ATOM 574 O O . TYR A 1 68 ? 2.415 -7.582 4.349 1.00 90.75 68 TYR A O 1
ATOM 582 N N . ARG A 1 69 ? 1.424 -5.592 3.995 1.00 89.12 69 ARG A N 1
ATOM 583 C CA . ARG A 1 69 ? 1.482 -5.164 5.385 1.00 89.12 69 ARG A CA 1
ATOM 584 C C . ARG A 1 69 ? 0.139 -4.659 5.861 1.00 89.12 69 ARG A C 1
ATOM 586 O O . ARG A 1 69 ? -0.588 -3.999 5.130 1.00 89.12 69 ARG A O 1
ATOM 593 N N . ILE A 1 70 ? -0.171 -4.991 7.108 1.00 89.50 70 ILE A N 1
ATOM 594 C CA . ILE A 1 70 ? -1.382 -4.564 7.794 1.00 89.50 70 ILE A CA 1
ATOM 595 C C . ILE A 1 70 ? -0.969 -3.737 9.012 1.00 89.50 70 ILE A C 1
ATOM 597 O O . ILE A 1 70 ? -0.102 -4.149 9.781 1.00 89.50 70 ILE A O 1
ATOM 601 N N . SER A 1 71 ? -1.584 -2.570 9.188 1.00 88.38 71 SER A N 1
ATOM 602 C CA . SER A 1 71 ? -1.309 -1.659 10.302 1.00 88.38 71 SER A CA 1
ATOM 603 C C . SER A 1 71 ? -2.593 -1.013 10.813 1.00 88.38 71 SER A C 1
ATOM 605 O O . SER A 1 71 ? -3.498 -0.709 10.045 1.00 88.38 71 SER A O 1
ATOM 607 N N . GLU A 1 72 ? -2.686 -0.743 12.112 1.00 86.44 72 GLU A N 1
ATOM 608 C CA . GLU A 1 72 ? -3.801 0.029 12.686 1.00 86.44 72 GLU A CA 1
ATOM 609 C C . GLU A 1 72 ? -3.657 1.542 12.452 1.00 86.44 72 GLU A C 1
ATOM 611 O O . GLU A 1 72 ? -4.600 2.311 12.649 1.00 86.44 72 GLU A O 1
ATOM 616 N N . LYS A 1 73 ? -2.463 1.991 12.047 1.00 82.50 73 LYS A N 1
ATOM 617 C CA . LYS A 1 73 ? -2.137 3.403 11.830 1.00 82.50 73 LYS A CA 1
ATOM 618 C C . LYS A 1 73 ? -1.553 3.609 10.431 1.00 82.50 73 LYS A C 1
ATOM 620 O O . LYS A 1 73 ? -0.725 2.802 10.014 1.00 82.50 73 LYS A O 1
ATOM 625 N N . PRO A 1 74 ? -1.890 4.712 9.745 1.00 72.62 74 PRO A N 1
ATOM 626 C CA . PRO A 1 74 ? -1.266 5.040 8.474 1.00 72.62 74 PRO A CA 1
ATOM 627 C C . PRO A 1 74 ? 0.126 5.618 8.758 1.00 72.62 74 PRO A C 1
ATOM 629 O O . PRO A 1 74 ? 0.257 6.783 9.134 1.00 72.62 74 PRO A O 1
ATOM 632 N N . ASN A 1 75 ? 1.175 4.804 8.646 1.00 73.50 75 ASN A N 1
ATOM 633 C CA . ASN A 1 75 ? 2.555 5.232 8.863 1.00 73.50 75 ASN A CA 1
ATOM 634 C C . ASN A 1 75 ? 3.434 4.907 7.651 1.00 73.50 75 ASN A C 1
ATOM 636 O O . ASN A 1 75 ? 3.465 3.785 7.163 1.00 73.50 75 ASN A O 1
ATOM 640 N N . ALA A 1 76 ? 4.237 5.882 7.217 1.00 73.25 76 ALA A N 1
ATOM 641 C CA . ALA A 1 76 ? 5.220 5.669 6.153 1.00 73.25 76 ALA A CA 1
ATOM 642 C C . ALA A 1 76 ? 6.238 4.572 6.514 1.00 73.25 76 ALA A C 1
ATOM 644 O O . ALA A 1 76 ? 6.727 3.872 5.637 1.00 73.25 76 ALA A O 1
ATOM 645 N N . LEU A 1 77 ? 6.507 4.382 7.812 1.00 73.19 77 LEU A N 1
ATOM 646 C CA . LEU A 1 77 ? 7.359 3.303 8.310 1.00 73.19 77 LEU A CA 1
ATOM 647 C C . LEU A 1 77 ? 6.817 1.912 7.967 1.00 73.19 77 LEU A C 1
ATOM 649 O O . LEU A 1 77 ? 7.618 1.035 7.672 1.00 73.19 77 LEU A O 1
ATOM 653 N N . ALA A 1 78 ? 5.493 1.706 7.943 1.00 64.69 78 ALA A N 1
ATOM 654 C CA . ALA A 1 78 ? 4.950 0.418 7.515 1.00 64.69 78 ALA A CA 1
ATOM 655 C C . ALA A 1 78 ? 5.341 0.114 6.067 1.00 64.69 78 ALA A C 1
ATOM 657 O O . ALA A 1 78 ? 5.786 -0.987 5.770 1.00 64.69 78 ALA A O 1
ATOM 658 N N . ILE A 1 79 ? 5.265 1.113 5.192 1.00 71.38 79 ILE A N 1
ATOM 659 C CA . ILE A 1 79 ? 5.615 0.960 3.780 1.00 71.38 79 ILE A CA 1
ATOM 660 C C . ILE A 1 79 ? 7.131 0.765 3.596 1.00 71.38 79 ILE A C 1
ATOM 662 O O . ILE A 1 79 ? 7.555 0.044 2.704 1.00 71.38 79 ILE A O 1
ATOM 666 N N . MET A 1 80 ? 7.967 1.396 4.424 1.00 74.06 80 MET A N 1
ATOM 667 C CA . MET A 1 80 ? 9.432 1.308 4.293 1.00 74.06 80 MET A CA 1
ATOM 668 C C . MET A 1 80 ? 10.032 -0.004 4.816 1.00 74.06 80 MET A C 1
ATOM 670 O O . MET A 1 80 ? 11.163 -0.330 4.467 1.00 74.06 80 MET A O 1
ATOM 674 N N . GLU A 1 81 ? 9.303 -0.728 5.659 1.00 67.50 81 GLU A N 1
ATOM 675 C CA . GLU A 1 81 ? 9.721 -1.999 6.264 1.00 67.50 81 GLU A CA 1
ATOM 676 C C . GLU A 1 81 ? 9.076 -3.234 5.594 1.00 67.50 81 GLU A C 1
ATOM 678 O O . GLU A 1 81 ? 9.190 -4.338 6.129 1.00 67.50 81 GLU A O 1
ATOM 683 N N . GLY A 1 82 ? 8.318 -3.043 4.509 1.00 57.59 82 GLY A N 1
ATOM 684 C CA . GLY A 1 82 ? 7.578 -4.096 3.793 1.00 57.59 82 GLY A CA 1
ATOM 685 C C . GLY A 1 82 ? 8.295 -4.690 2.587 1.00 57.59 82 GLY A C 1
ATOM 686 O O . GLY A 1 82 ? 9.327 -4.122 2.163 1.00 57.59 82 GLY A O 1
#

Nearest PDB structures (foldseek):
  2vnv-assembly2_D  TM=6.288E-01  e=3.220E+00  Burkholderia cenocepacia J2315
  2wr9-assembly2_C  TM=5.861E-01  e=2.691E+00  Burkholderia cenocepacia J2315
  7nyd-assembly1_H  TM=4.472E-01  e=4.090E+00  Homo sapiens
  5mtw-assembly1_A  TM=3.527E-01  e=4.343E+00  Mycobacterium tuberculosis H37Rv

Solvent-accessible surface area (backbone atoms only — not comparable to full-atom values): 5392 Å² total; per-residue (Å²): 140,78,92,76,90,79,84,88,75,86,79,74,81,74,83,58,79,86,57,70,65,45,95,47,77,78,73,47,71,45,72,55,82,44,81,46,78,50,77,46,71,45,98,85,71,50,77,41,81,47,54,38,29,37,38,43,34,29,26,31,46,80,68,46,70,80,47,70,45,79,36,74,60,97,46,73,64,61,68,73,74,103

Sequence (82 aa):
YNSYRGKVGTVAKNRIHRRFYTNICHQKITTDTTEFKYYEVDTTGVVRQKKLYLDPFMDFYNSEILSYRISEKPNALAIMEG